Protein AF-A0A4U0UW49-F1 (afdb_monomer_lite)

Foldseek 3Di:
DDDPVVLLVVQLVLLLVQLVDLPLFDDQCVSCVPRVDGHDLVSLLVSLVSLLVLLVVLVVVLVVLLVLLLVLLVLLQVLVCVVVVHDDDPVSVVVSDDDDDDDQDDAPPDDSPVSVVDDPVVSNVRSSSSSNSSSSSVVVVVVSVVSSVVSNVSSVVSD

Radius of gyration: 22.04 Å; chains: 1; bounding box: 48×28×64 Å

Organism: NCBI:txid329885

Sequence (159 aa):
MRDPETMQVEQLEILKQQIDSPAGHVDFSKGLKTIGLPPSLDSYRDATRYAHIRYLKCCECLNRLYDDIRKMRRQALLNKARATGSALRMAELSALKMNRISGLPDLKIGDESWIQGVPKGYLQREVAKAVLARRMLDEERDRLLPMSEEAAAAEQASR

Structure (mmCIF, N/CA/C/O backbone):
data_AF-A0A4U0UW49-F1
#
_entry.id   AF-A0A4U0UW49-F1
#
loop_
_atom_site.group_PDB
_atom_site.id
_atom_site.type_symbol
_atom_site.label_atom_id
_atom_site.label_alt_id
_atom_site.label_comp_id
_atom_site.label_asym_id
_atom_site.label_entity_id
_atom_site.label_seq_id
_atom_site.pdbx_PDB_ins_code
_atom_site.Cartn_x
_atom_site.Cartn_y
_atom_site.Cartn_z
_atom_site.occupancy
_atom_site.B_iso_or_equiv
_atom_site.auth_seq_id
_atom_site.auth_comp_id
_atom_site.auth_asym_id
_atom_site.auth_atom_id
_atom_site.pdbx_PDB_model_num
ATOM 1 N N . MET A 1 1 ? 26.193 15.426 -26.484 1.00 65.88 1 MET A N 1
ATOM 2 C CA . MET A 1 1 ? 25.414 14.198 -26.198 1.00 65.88 1 MET A CA 1
ATOM 3 C C . MET A 1 1 ? 25.350 14.030 -24.693 1.00 65.88 1 MET A C 1
ATOM 5 O O . MET A 1 1 ? 26.357 14.312 -24.056 1.00 65.88 1 MET A O 1
ATOM 9 N N . ARG A 1 2 ? 24.195 13.651 -24.130 1.00 76.88 2 ARG A N 1
ATOM 10 C CA . ARG A 1 2 ? 24.129 13.274 -22.710 1.00 76.88 2 ARG A CA 1
ATOM 11 C C . ARG A 1 2 ? 24.848 11.943 -22.515 1.00 76.88 2 ARG A C 1
ATOM 13 O O . ARG A 1 2 ? 24.832 11.102 -23.411 1.00 76.88 2 ARG A O 1
ATOM 20 N N . ASP A 1 3 ? 25.483 11.804 -21.365 1.00 86.88 3 ASP A N 1
ATOM 21 C CA . ASP A 1 3 ? 26.165 10.584 -20.968 1.00 86.88 3 ASP A CA 1
ATOM 22 C C . ASP A 1 3 ? 25.143 9.455 -20.662 1.00 86.88 3 ASP A C 1
ATOM 24 O O . ASP A 1 3 ? 24.125 9.722 -20.008 1.00 86.88 3 ASP A O 1
ATOM 28 N N . PRO A 1 4 ? 25.358 8.213 -21.145 1.00 82.44 4 PRO A N 1
ATOM 29 C CA . PRO A 1 4 ? 24.424 7.104 -20.948 1.00 82.44 4 PRO A CA 1
ATOM 30 C C . PRO A 1 4 ? 24.147 6.743 -19.486 1.00 82.44 4 PRO A C 1
ATOM 32 O O . PRO A 1 4 ? 23.014 6.370 -19.174 1.00 82.44 4 PRO A O 1
ATOM 35 N N . GLU A 1 5 ? 25.131 6.854 -18.590 1.00 85.00 5 GLU A N 1
ATOM 36 C CA . GLU A 1 5 ? 24.937 6.548 -17.166 1.00 85.00 5 GLU A CA 1
ATOM 37 C C . GLU A 1 5 ? 23.998 7.571 -16.529 1.00 85.00 5 GLU A C 1
ATOM 39 O O . GLU A 1 5 ? 23.013 7.211 -15.879 1.00 85.00 5 GLU A O 1
ATOM 44 N N . THR A 1 6 ? 24.228 8.850 -16.827 1.00 88.62 6 THR A N 1
ATOM 45 C CA . THR A 1 6 ? 23.363 9.956 -16.397 1.00 88.62 6 THR A CA 1
ATOM 46 C C . THR A 1 6 ? 21.919 9.753 -16.870 1.00 88.62 6 THR A C 1
ATOM 48 O O . THR A 1 6 ? 20.970 9.927 -16.104 1.00 88.62 6 THR A O 1
ATOM 51 N N . MET A 1 7 ? 21.732 9.305 -18.115 1.00 87.88 7 MET A N 1
ATOM 52 C CA . MET A 1 7 ? 20.401 9.002 -18.646 1.00 87.88 7 MET A CA 1
ATOM 53 C C . MET A 1 7 ? 19.729 7.836 -17.907 1.00 87.88 7 MET A C 1
ATOM 55 O O . MET A 1 7 ? 18.524 7.895 -17.684 1.00 87.88 7 MET A O 1
ATOM 59 N N . GLN A 1 8 ? 20.458 6.791 -17.496 1.00 89.50 8 GLN A N 1
ATOM 60 C CA . GLN A 1 8 ? 19.873 5.676 -16.731 1.00 89.50 8 GLN A CA 1
ATOM 61 C C . GLN A 1 8 ? 19.465 6.076 -15.308 1.00 89.50 8 GLN A C 1
ATOM 63 O O . GLN A 1 8 ? 18.442 5.595 -14.810 1.00 89.50 8 GLN A O 1
ATOM 68 N N . VAL A 1 9 ? 20.207 6.987 -14.675 1.00 91.44 9 VAL A N 1
ATOM 69 C CA . VAL A 1 9 ? 19.811 7.573 -13.386 1.00 91.44 9 VAL A CA 1
ATOM 70 C C . VAL A 1 9 ? 18.501 8.349 -13.539 1.00 91.44 9 VAL A C 1
ATOM 72 O O . VAL A 1 9 ? 17.551 8.101 -12.798 1.00 91.44 9 VAL A O 1
ATOM 75 N N . GLU A 1 10 ? 18.395 9.211 -14.554 1.00 92.31 10 GLU A N 1
ATOM 76 C CA . GLU A 1 10 ? 17.155 9.945 -14.844 1.00 92.31 10 GLU A CA 1
ATOM 77 C C . GLU A 1 10 ? 15.971 8.996 -15.142 1.00 92.31 10 GLU A C 1
ATOM 79 O O . GLU A 1 10 ? 14.848 9.240 -14.696 1.00 92.31 10 GLU A O 1
ATOM 84 N N . GLN A 1 11 ? 16.205 7.876 -15.839 1.00 92.12 11 GLN A N 1
ATOM 85 C CA . GLN A 1 11 ? 15.180 6.850 -16.085 1.00 92.12 11 GLN A CA 1
ATOM 86 C C . GLN A 1 11 ? 14.657 6.216 -14.796 1.00 92.12 11 GLN A C 1
ATOM 8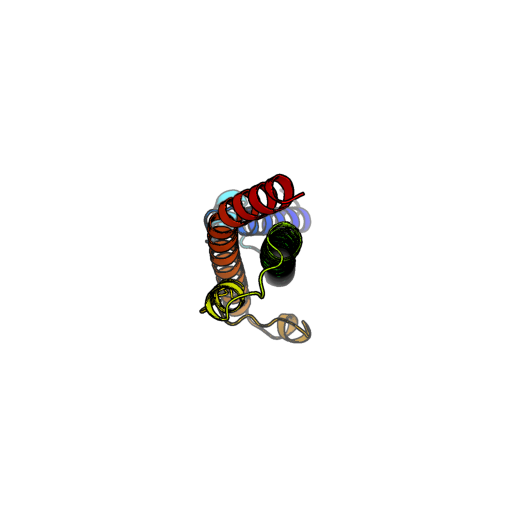8 O O . GLN A 1 11 ? 13.443 6.052 -14.629 1.00 92.12 11 GLN A O 1
ATOM 93 N N . LEU A 1 12 ? 15.563 5.843 -13.890 1.00 94.94 12 LEU A N 1
ATOM 94 C CA . LEU A 1 12 ? 15.188 5.281 -12.599 1.00 94.94 12 LEU A CA 1
ATOM 95 C C . LEU A 1 12 ? 14.376 6.294 -11.784 1.00 94.94 12 LEU A C 1
ATOM 97 O O . LEU A 1 12 ? 13.360 5.922 -11.199 1.00 94.94 12 LEU A O 1
ATOM 101 N N . GLU A 1 13 ? 14.755 7.570 -11.794 1.00 95.56 13 GLU A N 1
ATOM 102 C CA . GLU A 1 13 ? 13.998 8.615 -11.098 1.00 95.56 13 GLU A CA 1
ATOM 103 C C . GLU A 1 13 ? 12.595 8.816 -11.685 1.00 95.56 13 GLU A C 1
ATOM 105 O O . GLU A 1 13 ? 11.625 8.909 -10.932 1.00 95.56 13 GLU A O 1
ATOM 110 N N . ILE A 1 14 ? 12.429 8.765 -13.013 1.00 94.62 14 ILE A N 1
ATOM 111 C CA . ILE A 1 14 ? 11.093 8.776 -13.635 1.00 94.62 14 ILE A CA 1
ATOM 112 C C . ILE A 1 14 ? 10.252 7.585 -13.156 1.00 94.62 14 ILE A C 1
ATOM 114 O O . ILE A 1 14 ? 9.057 7.738 -12.887 1.00 94.62 14 ILE A O 1
ATOM 118 N N . LEU A 1 15 ? 10.843 6.391 -13.044 1.00 95.56 15 LEU A N 1
ATOM 119 C CA . LEU A 1 15 ? 10.140 5.215 -12.524 1.00 95.56 15 LEU A CA 1
ATOM 120 C C . LEU A 1 15 ? 9.750 5.396 -11.053 1.00 95.56 15 LEU A C 1
ATOM 122 O O . LEU A 1 15 ? 8.597 5.142 -10.711 1.00 95.56 15 LEU A O 1
ATOM 126 N N . LYS A 1 16 ? 10.654 5.888 -10.200 1.00 97.25 16 LYS A N 1
ATOM 127 C CA . LYS A 1 16 ? 10.370 6.152 -8.779 1.00 97.25 16 LYS A CA 1
ATOM 128 C C . LYS A 1 16 ? 9.266 7.190 -8.588 1.00 97.25 16 LYS A C 1
ATOM 130 O O . LYS A 1 16 ? 8.358 6.965 -7.795 1.00 97.25 16 LYS A O 1
ATOM 135 N N . GLN A 1 17 ? 9.279 8.276 -9.360 1.00 96.00 17 GLN A N 1
ATOM 136 C CA . GLN A 1 17 ? 8.217 9.287 -9.330 1.00 96.00 17 GLN A CA 1
ATOM 137 C C . GLN A 1 17 ? 6.851 8.694 -9.695 1.00 96.00 17 GLN A C 1
ATOM 139 O O . GLN A 1 17 ? 5.840 9.020 -9.076 1.00 96.00 17 GLN A O 1
ATOM 144 N N . GLN A 1 18 ? 6.807 7.801 -10.687 1.00 95.19 18 GLN A N 1
ATOM 145 C CA . GLN A 1 18 ? 5.575 7.097 -11.044 1.00 95.19 18 GLN A CA 1
ATOM 146 C C . GLN A 1 18 ? 5.146 6.099 -9.966 1.00 95.19 18 GLN A C 1
ATOM 148 O O . GLN A 1 18 ? 3.959 6.011 -9.669 1.00 95.19 18 GLN A O 1
ATOM 153 N N . ILE A 1 19 ? 6.097 5.393 -9.349 1.00 96.38 19 ILE A N 1
ATOM 154 C CA . ILE A 1 19 ? 5.829 4.489 -8.224 1.00 96.38 19 ILE A CA 1
ATOM 155 C C . ILE A 1 19 ? 5.231 5.249 -7.043 1.00 96.38 19 ILE A C 1
ATOM 157 O O . ILE A 1 19 ? 4.337 4.718 -6.393 1.00 96.38 19 ILE A O 1
ATOM 161 N N . ASP A 1 20 ? 5.682 6.478 -6.797 1.00 94.94 20 ASP A N 1
ATOM 162 C CA . ASP A 1 20 ? 5.231 7.321 -5.691 1.00 94.94 20 ASP A CA 1
ATOM 163 C C . ASP A 1 20 ? 3.922 8.055 -5.978 1.00 94.94 20 ASP A C 1
ATOM 165 O O . ASP A 1 20 ? 3.173 8.370 -5.047 1.00 94.94 20 ASP A O 1
ATOM 169 N N . SER A 1 21 ? 3.590 8.245 -7.255 1.00 91.75 21 SER A N 1
ATOM 170 C CA . SER A 1 21 ? 2.359 8.892 -7.702 1.00 91.75 21 SER A CA 1
ATOM 171 C C . SER A 1 21 ? 1.104 8.185 -7.171 1.00 91.75 21 SER A C 1
ATOM 173 O O . SER A 1 21 ? 0.974 6.970 -7.334 1.00 91.75 21 SER A O 1
ATOM 175 N N . PRO A 1 22 ? 0.126 8.914 -6.606 1.00 87.25 22 PRO A N 1
ATOM 176 C CA . PRO A 1 22 ? -1.116 8.331 -6.091 1.00 87.25 22 PRO A CA 1
ATOM 177 C C . PRO A 1 22 ? -2.020 7.745 -7.189 1.00 87.25 22 PRO A C 1
ATOM 179 O O . PRO A 1 22 ? -3.056 7.168 -6.875 1.00 87.25 22 PRO A O 1
ATOM 182 N N . ALA A 1 23 ? -1.646 7.880 -8.466 1.00 86.75 23 ALA A N 1
ATOM 183 C CA . ALA A 1 23 ? -2.432 7.430 -9.612 1.00 86.75 23 ALA A CA 1
ATOM 184 C C . ALA A 1 23 ? -2.565 5.899 -9.735 1.00 86.75 23 ALA A C 1
ATOM 186 O O . ALA A 1 2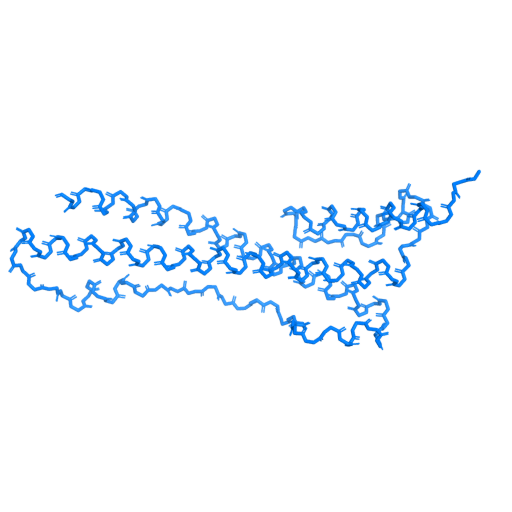3 ? -3.362 5.427 -10.544 1.00 86.75 23 ALA A O 1
ATOM 187 N N . GLY A 1 24 ? -1.775 5.119 -8.988 1.00 86.44 24 GLY A N 1
ATOM 188 C CA . GLY A 1 24 ? -1.918 3.659 -8.923 1.00 86.44 24 GLY A CA 1
ATOM 189 C C . GLY A 1 24 ? -1.545 2.904 -10.205 1.00 86.44 24 GLY A C 1
ATOM 190 O O . GLY A 1 24 ? -1.894 1.736 -10.344 1.00 86.44 24 GLY A O 1
ATOM 191 N N . HIS A 1 25 ? -0.826 3.536 -11.135 1.00 91.94 25 HIS A N 1
ATOM 192 C CA . HIS A 1 25 ? -0.341 2.904 -12.361 1.00 91.94 25 HIS A CA 1
ATOM 193 C C . HIS A 1 25 ? 1.012 3.482 -12.795 1.00 91.94 25 HIS A C 1
ATOM 195 O O . HIS A 1 25 ? 1.382 4.591 -12.408 1.00 91.94 25 HIS A O 1
ATOM 201 N N . VAL A 1 26 ? 1.747 2.726 -13.616 1.00 93.44 26 VAL A N 1
ATOM 202 C CA . VAL A 1 26 ? 3.057 3.122 -14.152 1.00 93.44 26 VAL A CA 1
ATOM 203 C C . VAL A 1 26 ? 3.021 3.078 -15.675 1.00 93.44 26 VAL A C 1
ATOM 205 O O . VAL A 1 26 ? 2.720 2.037 -16.257 1.00 93.44 26 VAL A O 1
ATOM 208 N N . ASP A 1 27 ? 3.373 4.188 -16.327 1.00 93.94 27 ASP A N 1
ATOM 209 C CA . ASP A 1 27 ? 3.630 4.228 -17.766 1.00 93.94 27 ASP A CA 1
ATOM 210 C C . ASP A 1 27 ? 5.111 3.914 -18.029 1.00 93.94 27 ASP A C 1
ATOM 212 O O . ASP A 1 27 ? 6.006 4.759 -17.913 1.00 93.94 27 ASP A O 1
ATOM 216 N N . PHE A 1 28 ? 5.379 2.669 -18.425 1.00 92.25 28 PHE A N 1
ATOM 217 C CA . PHE A 1 28 ? 6.728 2.214 -18.765 1.00 92.25 28 PHE A CA 1
ATOM 218 C C . PHE A 1 28 ? 7.277 2.822 -20.064 1.00 92.25 28 PHE A C 1
ATOM 220 O O . PHE A 1 28 ? 8.479 2.723 -20.310 1.00 92.25 28 PHE A O 1
ATOM 227 N N . SER A 1 29 ? 6.435 3.466 -20.880 1.00 90.38 29 SER A N 1
ATOM 228 C CA . SER A 1 29 ? 6.858 4.188 -22.086 1.00 90.38 29 SER A CA 1
ATOM 229 C C . SER A 1 29 ? 7.311 5.623 -21.798 1.00 90.38 29 SER A C 1
ATOM 231 O O . SER A 1 29 ? 8.009 6.217 -22.621 1.00 90.38 29 SER A O 1
ATOM 233 N N . LYS A 1 30 ? 6.964 6.177 -20.627 1.00 87.88 30 LYS A N 1
ATOM 234 C CA . LYS A 1 30 ? 7.251 7.570 -20.255 1.00 87.88 30 LYS A CA 1
ATOM 235 C C . LYS A 1 30 ? 8.738 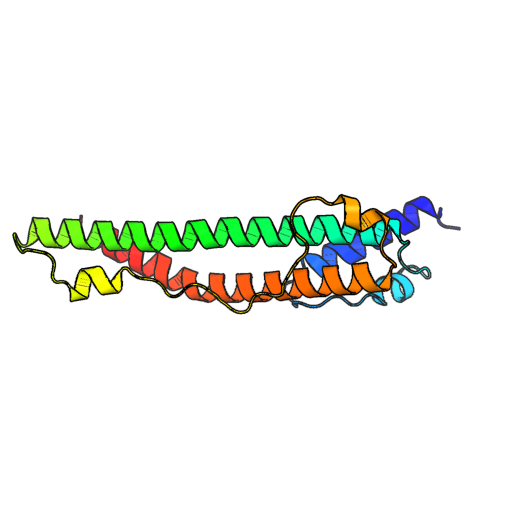7.901 -20.338 1.00 87.88 30 LYS A C 1
ATOM 237 O O . LYS A 1 30 ? 9.114 8.918 -20.903 1.00 87.88 30 LYS A O 1
ATOM 242 N N . GLY A 1 31 ? 9.581 7.000 -19.846 1.00 83.00 31 GLY A N 1
ATOM 243 C CA . GLY A 1 31 ? 11.031 7.135 -19.907 1.00 83.00 31 GLY A CA 1
ATOM 244 C C . GLY A 1 31 ? 11.576 7.314 -21.328 1.00 83.00 31 GLY A C 1
ATOM 245 O O . GLY A 1 31 ? 12.363 8.224 -21.588 1.00 83.00 31 GLY A O 1
ATOM 246 N N . LEU A 1 32 ? 11.094 6.493 -22.266 1.00 88.12 32 LEU A N 1
ATOM 247 C CA . LEU A 1 32 ? 11.463 6.579 -23.679 1.00 88.12 32 LEU A CA 1
ATOM 248 C C . LEU A 1 32 ? 10.989 7.895 -24.305 1.00 88.12 32 LEU A C 1
ATOM 250 O O . LEU A 1 32 ? 11.751 8.533 -25.021 1.00 88.12 32 LEU A O 1
ATOM 254 N N . LYS A 1 33 ? 9.758 8.323 -24.004 1.00 89.88 33 LYS A N 1
ATOM 255 C CA . LYS A 1 33 ? 9.186 9.576 -24.521 1.00 89.88 33 LYS A CA 1
ATOM 256 C C . LYS A 1 33 ? 9.927 10.819 -24.011 1.00 89.88 33 LYS A C 1
ATOM 258 O O . LYS A 1 33 ? 10.069 11.777 -24.759 1.00 89.88 33 LYS A O 1
ATOM 263 N N . THR A 1 34 ? 10.387 10.805 -22.760 1.00 87.12 34 THR A N 1
ATOM 264 C CA . THR A 1 34 ? 11.013 11.973 -22.118 1.00 87.12 34 THR A CA 1
ATOM 265 C C . THR A 1 34 ? 12.501 12.107 -22.439 1.00 87.12 34 THR A C 1
ATOM 267 O O . THR A 1 34 ? 12.986 13.213 -22.652 1.00 87.12 34 THR A O 1
ATOM 270 N N . ILE A 1 35 ? 13.238 10.995 -22.441 1.00 87.06 35 ILE A N 1
ATOM 271 C CA . ILE A 1 35 ? 14.713 10.995 -22.497 1.00 87.06 35 ILE A CA 1
ATOM 272 C C . ILE A 1 35 ? 15.232 10.405 -23.822 1.00 87.06 35 ILE A C 1
ATOM 274 O O . ILE A 1 35 ? 16.400 10.573 -24.158 1.00 87.06 35 ILE A O 1
ATOM 278 N N . GLY A 1 36 ? 14.381 9.732 -24.606 1.00 85.25 36 GLY A N 1
ATOM 279 C CA . GLY A 1 36 ? 14.759 9.129 -25.891 1.00 85.25 36 GLY A CA 1
ATOM 280 C C . GLY A 1 36 ? 15.397 7.740 -25.783 1.0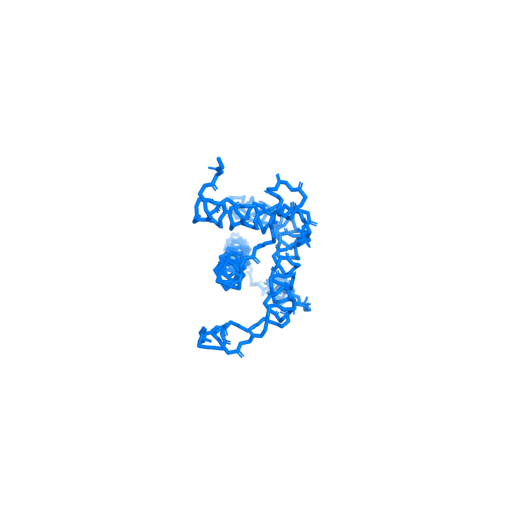0 85.25 36 GLY A C 1
ATOM 281 O O . GLY A 1 36 ? 15.860 7.201 -26.783 1.00 85.25 36 GLY A O 1
ATOM 282 N N . LEU A 1 37 ? 15.406 7.136 -24.591 1.00 84.88 37 LEU A N 1
ATOM 283 C CA . LEU A 1 37 ? 15.949 5.799 -24.332 1.00 84.88 37 LEU A CA 1
ATOM 284 C C . LEU A 1 37 ? 15.022 5.041 -23.365 1.00 84.88 37 LEU A C 1
ATOM 286 O O . LEU A 1 37 ? 14.472 5.665 -22.462 1.00 84.88 37 LEU A O 1
ATOM 290 N N . PRO A 1 38 ? 14.808 3.721 -23.502 1.00 85.31 38 PRO A N 1
ATOM 291 C CA . PRO A 1 38 ? 14.069 2.971 -22.492 1.00 85.31 38 PRO A CA 1
ATOM 292 C C . PRO A 1 38 ? 14.929 2.728 -21.234 1.00 85.31 38 PRO A C 1
ATOM 294 O O . PRO A 1 38 ? 16.154 2.630 -21.348 1.00 85.31 38 PRO A O 1
ATOM 297 N N . PRO A 1 39 ? 14.320 2.519 -20.049 1.00 89.56 39 PRO A N 1
ATOM 298 C CA . PRO A 1 39 ? 15.080 2.097 -18.877 1.00 89.56 39 PRO A CA 1
ATOM 299 C C . PRO A 1 39 ? 15.771 0.750 -19.126 1.00 89.56 39 PRO A C 1
ATOM 301 O O . PRO A 1 39 ? 15.201 -0.150 -19.774 1.00 89.56 39 PRO A O 1
ATOM 304 N N . SER A 1 40 ? 16.992 0.628 -18.608 1.00 92.12 40 SER A N 1
ATOM 305 C CA . SER A 1 40 ? 17.784 -0.602 -18.617 1.00 92.12 40 SER A CA 1
ATOM 306 C C . SER A 1 40 ? 17.158 -1.689 -17.740 1.00 92.12 40 SER A C 1
ATOM 308 O O . SER A 1 40 ? 16.258 -1.426 -16.940 1.00 92.12 40 SER A O 1
ATOM 310 N N . LEU A 1 41 ? 17.635 -2.930 -17.882 1.00 93.81 41 LEU A N 1
ATOM 311 C CA . LEU A 1 41 ? 17.209 -4.028 -17.012 1.00 93.81 41 LEU A CA 1
ATOM 312 C C . LEU A 1 41 ? 17.513 -3.720 -15.539 1.00 93.81 41 LEU A C 1
ATOM 314 O O . LEU A 1 41 ? 16.641 -3.925 -14.699 1.00 93.81 41 LEU A O 1
ATOM 318 N N . ASP A 1 42 ? 18.689 -3.166 -15.243 1.00 93.25 42 ASP A N 1
ATOM 319 C CA . ASP A 1 42 ? 19.089 -2.806 -13.879 1.00 93.25 42 ASP A CA 1
ATOM 320 C C . ASP A 1 42 ? 18.206 -1.706 -13.290 1.00 93.25 42 ASP A C 1
ATOM 322 O O . ASP A 1 42 ? 17.720 -1.854 -12.170 1.00 93.25 42 ASP A O 1
ATOM 326 N N . SER A 1 43 ? 17.840 -0.690 -14.080 1.00 94.38 43 SER A N 1
ATOM 327 C CA . SER A 1 43 ? 16.860 0.317 -13.651 1.00 94.38 43 SER A CA 1
ATOM 328 C C . SER A 1 43 ? 15.511 -0.311 -13.276 1.00 94.38 43 SER A C 1
ATOM 330 O O . SER A 1 43 ? 14.866 0.138 -12.331 1.00 94.38 43 SER A O 1
ATOM 332 N N . TYR A 1 44 ? 15.068 -1.366 -13.971 1.00 95.62 44 TYR A N 1
ATOM 333 C CA . TYR A 1 44 ? 13.849 -2.091 -13.589 1.00 95.62 44 TYR A CA 1
ATOM 334 C C . TYR A 1 44 ? 14.023 -2.941 -12.333 1.00 95.62 44 TYR A C 1
ATOM 336 O O . TYR A 1 44 ? 13.072 -3.057 -11.557 1.00 95.62 44 TYR A O 1
ATOM 344 N N . ARG A 1 45 ? 15.204 -3.526 -12.111 1.00 96.00 45 ARG A N 1
ATOM 345 C CA . ARG A 1 45 ? 15.511 -4.259 -10.875 1.00 96.00 45 ARG A CA 1
ATOM 346 C C . ARG A 1 45 ? 15.433 -3.315 -9.678 1.00 96.00 45 ARG A C 1
ATOM 348 O O . ARG A 1 45 ? 14.710 -3.598 -8.726 1.00 96.00 45 ARG A O 1
ATOM 355 N N . ASP A 1 46 ? 16.067 -2.152 -9.777 1.00 96.19 46 ASP A N 1
ATOM 356 C CA . ASP A 1 46 ? 16.051 -1.142 -8.717 1.00 96.19 46 ASP A CA 1
ATOM 357 C C . ASP A 1 46 ? 14.669 -0.521 -8.515 1.00 96.19 46 ASP A C 1
ATOM 359 O O . ASP A 1 46 ? 14.234 -0.341 -7.377 1.00 96.19 46 ASP A O 1
ATOM 363 N N . ALA A 1 47 ? 13.926 -0.264 -9.593 1.00 96.75 47 ALA A N 1
ATOM 364 C CA . ALA A 1 47 ? 12.539 0.182 -9.495 1.00 96.75 47 ALA A CA 1
ATOM 365 C C . ALA A 1 47 ? 11.640 -0.864 -8.812 1.00 96.75 47 ALA A C 1
ATOM 367 O O . ALA A 1 47 ? 10.751 -0.498 -8.047 1.00 96.75 47 ALA A O 1
ATOM 368 N N . THR A 1 48 ? 11.881 -2.159 -9.046 1.00 97.06 48 THR A N 1
ATOM 369 C CA . THR A 1 48 ? 11.145 -3.251 -8.387 1.00 97.06 48 THR A CA 1
ATOM 370 C C . THR A 1 48 ? 11.413 -3.262 -6.886 1.00 97.06 48 THR A C 1
ATOM 372 O O . THR A 1 48 ? 10.463 -3.220 -6.105 1.00 97.06 48 THR A O 1
ATOM 375 N N . ARG A 1 49 ? 12.691 -3.217 -6.480 1.00 96.38 49 ARG A N 1
ATOM 376 C CA . ARG A 1 49 ? 13.082 -3.103 -5.062 1.00 96.38 49 ARG A CA 1
ATOM 377 C C . ARG A 1 49 ? 12.447 -1.889 -4.407 1.00 96.38 49 ARG A C 1
ATOM 379 O O . ARG A 1 49 ? 11.850 -1.980 -3.338 1.00 96.38 49 ARG A O 1
ATOM 386 N N . TYR A 1 50 ? 12.532 -0.745 -5.080 1.00 97.00 50 TYR A N 1
ATOM 387 C CA . TYR A 1 50 ? 11.939 0.490 -4.596 1.00 97.00 50 TYR A CA 1
ATOM 388 C C . TYR A 1 50 ? 10.425 0.345 -4.391 1.00 97.00 50 TYR A C 1
ATOM 390 O O . TYR A 1 50 ? 9.921 0.670 -3.317 1.00 97.00 50 TYR A O 1
ATOM 398 N N . ALA A 1 51 ? 9.701 -0.206 -5.370 1.00 96.81 51 ALA A N 1
ATOM 399 C CA . ALA A 1 51 ? 8.260 -0.429 -5.268 1.00 96.81 51 ALA A CA 1
ATOM 400 C C . ALA A 1 51 ? 7.893 -1.375 -4.112 1.00 96.81 51 ALA A C 1
ATOM 402 O O . ALA A 1 51 ? 6.949 -1.097 -3.372 1.00 96.81 51 ALA A O 1
ATOM 403 N N . HIS A 1 52 ? 8.663 -2.448 -3.908 1.00 96.75 52 HIS A N 1
ATOM 404 C CA . HIS A 1 52 ? 8.487 -3.376 -2.786 1.00 96.75 52 HIS A CA 1
ATOM 405 C C . HIS A 1 52 ? 8.709 -2.697 -1.432 1.00 96.75 52 HIS A C 1
ATOM 407 O O . HIS A 1 52 ? 7.863 -2.819 -0.548 1.00 96.75 52 HIS A O 1
ATOM 413 N N . ILE A 1 53 ? 9.776 -1.906 -1.281 1.00 95.88 53 ILE A N 1
ATOM 414 C CA . ILE A 1 53 ? 10.033 -1.124 -0.059 1.00 95.88 53 ILE A CA 1
ATOM 415 C C . ILE A 1 53 ? 8.873 -0.164 0.227 1.00 95.88 53 ILE A C 1
ATOM 417 O O . ILE A 1 53 ? 8.437 -0.033 1.373 1.00 95.88 53 ILE A O 1
ATOM 421 N N . ARG A 1 54 ? 8.357 0.524 -0.799 1.00 95.38 54 ARG A N 1
ATOM 422 C CA . ARG A 1 54 ? 7.223 1.448 -0.646 1.00 95.38 54 ARG A CA 1
ATOM 423 C C . ARG A 1 54 ? 5.950 0.722 -0.226 1.00 95.38 54 ARG A C 1
ATOM 425 O O . ARG A 1 54 ? 5.278 1.190 0.689 1.00 95.38 54 ARG A O 1
ATOM 432 N N . TYR A 1 55 ? 5.654 -0.416 -0.846 1.00 95.56 55 TYR A N 1
ATOM 433 C CA . TYR A 1 55 ? 4.537 -1.276 -0.464 1.00 95.56 55 TYR A CA 1
ATOM 434 C C . TYR A 1 55 ? 4.642 -1.725 1.003 1.00 95.56 55 TYR A C 1
ATOM 436 O O . TYR A 1 55 ? 3.706 -1.516 1.773 1.00 95.56 55 TYR A O 1
ATOM 444 N N . LEU A 1 56 ? 5.800 -2.251 1.417 1.00 95.31 56 LEU A N 1
ATOM 445 C CA . LEU A 1 56 ? 6.024 -2.730 2.785 1.00 95.31 56 LEU A CA 1
ATOM 446 C C . LEU A 1 56 ? 5.850 -1.626 3.830 1.00 95.31 56 LEU A C 1
ATOM 448 O O . LEU A 1 56 ? 5.169 -1.836 4.833 1.00 95.31 56 LEU A O 1
ATOM 452 N N . LYS A 1 57 ? 6.380 -0.425 3.569 1.00 95.06 57 LYS A N 1
ATOM 453 C CA . LYS A 1 57 ? 6.167 0.740 4.442 1.00 95.06 57 LYS A CA 1
ATOM 454 C C . LYS A 1 57 ? 4.680 1.069 4.602 1.00 95.06 57 LYS A C 1
ATOM 456 O O . LYS A 1 57 ? 4.232 1.327 5.716 1.00 95.06 57 LYS A O 1
ATOM 461 N N . CYS A 1 58 ? 3.902 1.026 3.519 1.00 94.19 58 CYS A N 1
ATOM 462 C CA . CYS A 1 58 ? 2.454 1.232 3.589 1.00 94.19 58 CYS A CA 1
ATOM 463 C C . CYS A 1 58 ? 1.759 0.136 4.413 1.00 94.19 58 CYS A C 1
ATOM 465 O O . CYS A 1 58 ? 0.908 0.463 5.239 1.00 94.19 58 CYS A O 1
ATOM 467 N N . CYS A 1 59 ? 2.146 -1.136 4.261 1.00 95.19 59 CYS A N 1
ATOM 468 C CA . CYS A 1 59 ? 1.625 -2.226 5.090 1.00 95.19 59 CYS A CA 1
ATOM 469 C C . CYS A 1 59 ? 1.909 -2.004 6.581 1.00 95.19 59 CYS A C 1
ATOM 471 O O . CYS A 1 59 ? 1.016 -2.181 7.409 1.00 95.19 59 CYS A O 1
ATOM 473 N N . GLU A 1 60 ? 3.132 -1.604 6.936 1.00 95.62 60 GLU A N 1
ATOM 474 C CA . GLU A 1 60 ? 3.501 -1.305 8.322 1.00 95.62 60 GLU A CA 1
ATOM 475 C C . GLU A 1 60 ? 2.666 -0.161 8.902 1.00 95.62 60 GLU A C 1
ATOM 477 O O . GLU A 1 60 ? 2.119 -0.295 9.998 1.00 95.62 60 GLU A O 1
ATOM 482 N N . CYS A 1 61 ? 2.530 0.946 8.166 1.00 94.12 61 CYS A N 1
ATOM 483 C CA . CYS A 1 61 ? 1.704 2.079 8.579 1.00 94.12 61 CYS A CA 1
ATOM 484 C C . CYS A 1 61 ? 0.243 1.668 8.792 1.00 94.12 61 CYS A C 1
ATOM 486 O O . CYS A 1 61 ? -0.358 2.031 9.802 1.00 94.12 61 CYS A O 1
ATOM 488 N N . LEU A 1 62 ? -0.316 0.880 7.873 1.00 95.75 62 LEU A N 1
ATOM 489 C CA . LEU A 1 62 ? -1.703 0.438 7.950 1.00 95.75 62 LEU A CA 1
ATOM 490 C C . LEU A 1 62 ? -1.937 -0.525 9.124 1.00 95.75 62 LEU A C 1
ATOM 492 O O . LEU A 1 62 ? -2.930 -0.402 9.837 1.00 95.75 62 LEU A O 1
ATOM 496 N N . ASN A 1 63 ? -1.002 -1.448 9.371 1.00 94.81 63 ASN A N 1
ATOM 497 C CA . ASN A 1 63 ? -1.056 -2.348 10.524 1.00 94.81 63 ASN A CA 1
ATOM 498 C C . ASN A 1 63 ? -1.055 -1.573 11.847 1.00 94.81 63 ASN A C 1
ATOM 500 O O . ASN A 1 63 ? -1.883 -1.864 12.710 1.00 94.81 63 ASN A O 1
ATOM 504 N N . ARG A 1 64 ? -0.196 -0.550 11.979 1.00 95.00 64 ARG A N 1
ATOM 505 C CA . ARG A 1 64 ? -0.198 0.337 13.156 1.00 95.00 64 ARG A CA 1
ATOM 506 C C . ARG A 1 64 ? -1.543 1.039 13.319 1.00 95.00 64 ARG A C 1
ATOM 508 O O . ARG A 1 64 ? -2.095 1.021 14.410 1.00 95.00 64 ARG A O 1
ATOM 515 N N . LEU A 1 65 ? -2.113 1.561 12.232 1.00 95.44 65 LEU A N 1
ATOM 516 C CA . LEU A 1 65 ? -3.406 2.243 12.272 1.00 95.44 65 LEU A CA 1
ATOM 517 C C . LEU A 1 65 ? -4.543 1.320 12.747 1.00 95.44 65 LEU A C 1
ATOM 519 O O . LEU A 1 65 ? -5.338 1.715 13.598 1.00 95.44 65 LEU A O 1
ATOM 523 N N . TYR A 1 66 ? -4.604 0.070 12.267 1.00 96.06 66 TYR A N 1
ATOM 524 C CA . TYR A 1 66 ? -5.563 -0.914 12.790 1.00 96.06 66 TYR A CA 1
ATOM 525 C C . TYR A 1 66 ? -5.383 -1.164 14.291 1.00 96.06 66 TYR A C 1
ATOM 527 O O . TYR A 1 66 ? -6.369 -1.240 15.031 1.00 96.06 66 TYR A O 1
ATOM 535 N N . ASP A 1 67 ? -4.139 -1.338 14.734 1.00 94.38 67 ASP A N 1
ATOM 536 C CA . ASP A 1 67 ? -3.835 -1.648 16.128 1.00 94.38 67 ASP A CA 1
ATOM 537 C C . ASP A 1 67 ? -4.159 -0.462 17.048 1.00 94.38 67 ASP A C 1
ATOM 539 O O . ASP A 1 67 ? -4.754 -0.663 18.112 1.00 94.38 67 ASP A O 1
ATOM 543 N N . ASP A 1 68 ? -3.872 0.765 16.611 1.00 94.62 68 ASP A N 1
ATOM 544 C CA . ASP A 1 68 ? -4.181 1.998 17.334 1.00 94.62 68 ASP A CA 1
ATOM 545 C C . ASP A 1 68 ? -5.693 2.201 17.477 1.00 94.62 68 ASP A C 1
ATOM 547 O O . ASP A 1 68 ? -6.182 2.379 18.597 1.00 94.62 68 ASP A O 1
ATOM 551 N N . ILE A 1 69 ? -6.463 2.065 16.389 1.00 95.00 69 ILE A N 1
ATOM 552 C CA . ILE A 1 69 ? -7.936 2.131 16.434 1.00 95.00 69 ILE A CA 1
ATOM 553 C C . ILE A 1 69 ? -8.480 1.114 17.441 1.00 95.00 69 ILE A C 1
ATOM 555 O O . ILE A 1 69 ? -9.311 1.439 18.297 1.00 95.00 69 ILE A O 1
ATOM 559 N N . ARG A 1 70 ? -8.001 -0.133 17.369 1.00 94.44 70 ARG A N 1
ATOM 560 C CA . ARG A 1 70 ? -8.435 -1.202 18.272 1.00 94.44 70 ARG A CA 1
ATOM 561 C C . ARG A 1 70 ? -8.089 -0.886 19.727 1.00 94.44 70 ARG A C 1
ATOM 563 O O . ARG A 1 70 ? -8.911 -1.136 20.614 1.00 94.44 70 ARG A O 1
ATOM 570 N N . LYS A 1 71 ? -6.892 -0.358 19.983 1.00 94.38 71 LYS A N 1
ATOM 571 C CA . LYS A 1 71 ? -6.419 0.010 21.322 1.00 94.38 71 LYS A CA 1
ATOM 572 C C . LYS A 1 71 ? -7.261 1.137 21.918 1.00 94.38 71 LYS A C 1
ATOM 574 O O . LYS A 1 71 ? -7.741 0.976 23.039 1.00 94.38 71 LYS A O 1
ATOM 579 N N . MET A 1 72 ? -7.500 2.211 21.166 1.00 94.81 72 MET A N 1
ATOM 580 C CA . MET A 1 72 ? -8.311 3.352 21.610 1.00 94.81 72 MET A CA 1
ATOM 581 C C . MET A 1 72 ? -9.754 2.931 21.909 1.00 94.81 72 MET A C 1
ATOM 583 O O . MET A 1 72 ? -10.264 3.185 23.000 1.00 94.81 72 MET A O 1
ATOM 587 N N . ARG A 1 73 ? -10.391 2.163 21.010 1.00 94.12 73 ARG A N 1
ATOM 588 C CA . ARG A 1 73 ? -11.748 1.628 21.242 1.00 94.12 73 ARG A CA 1
ATOM 589 C C . ARG A 1 73 ? -11.819 0.742 22.484 1.00 94.12 73 ARG A C 1
ATOM 591 O O . ARG A 1 73 ? -12.761 0.847 23.267 1.00 94.12 73 ARG A O 1
ATOM 598 N N . ARG A 1 74 ? -10.820 -0.123 22.695 1.00 93.94 74 ARG A N 1
ATOM 599 C CA . ARG A 1 74 ? -10.742 -0.961 23.901 1.00 93.94 74 ARG A CA 1
ATOM 600 C C . ARG A 1 74 ? -10.619 -0.104 25.159 1.00 93.94 74 ARG A C 1
ATOM 602 O O . ARG A 1 74 ? -11.285 -0.404 26.148 1.00 93.94 74 ARG A O 1
ATOM 609 N N . GLN A 1 75 ? -9.785 0.931 25.132 1.00 93.88 75 GLN A N 1
ATOM 610 C CA . GLN A 1 75 ? -9.592 1.813 26.277 1.00 93.88 75 GLN A CA 1
ATOM 611 C C . GLN A 1 75 ? -10.874 2.584 26.618 1.00 93.88 75 GLN A C 1
ATOM 613 O O . GLN A 1 75 ? -11.266 2.605 27.783 1.00 93.88 75 GLN A O 1
ATOM 618 N N . ALA A 1 76 ? -11.578 3.110 25.612 1.00 92.00 76 ALA A N 1
ATOM 619 C CA . ALA A 1 76 ? -12.865 3.778 25.795 1.00 92.00 76 ALA A CA 1
ATOM 620 C C . ALA A 1 76 ? -13.913 2.857 26.449 1.00 92.00 76 ALA A C 1
ATOM 622 O O . ALA A 1 76 ? -14.611 3.255 27.384 1.00 92.00 76 ALA A O 1
ATOM 623 N N . LEU A 1 77 ? -13.984 1.590 26.019 1.00 92.56 77 LEU A N 1
ATOM 624 C CA . LEU A 1 77 ? -14.872 0.595 26.630 1.00 92.56 77 LEU A CA 1
ATOM 625 C C . LEU A 1 77 ? -14.511 0.307 28.092 1.00 92.56 77 LEU A C 1
ATOM 627 O O . LEU A 1 77 ? -15.399 0.256 28.943 1.00 92.56 77 LEU A O 1
ATOM 631 N N . LEU A 1 78 ? -13.223 0.134 28.403 1.00 91.88 78 LEU A N 1
ATOM 632 C CA . LEU A 1 78 ? -12.773 -0.104 29.778 1.00 91.88 78 LEU A CA 1
ATOM 633 C C . LEU A 1 78 ? -13.094 1.081 30.694 1.00 91.88 78 LEU A C 1
ATOM 635 O O . LEU A 1 78 ? -13.540 0.877 31.822 1.00 91.88 78 LEU A O 1
ATOM 639 N N . ASN A 1 79 ? -12.906 2.306 30.207 1.00 92.06 79 ASN A N 1
ATOM 640 C CA . ASN A 1 79 ? -13.239 3.515 30.949 1.00 92.06 79 ASN A CA 1
ATOM 641 C C . ASN A 1 79 ? -14.750 3.621 31.205 1.00 92.06 79 ASN A C 1
ATOM 643 O O . ASN A 1 79 ? -15.166 3.829 32.342 1.00 92.06 79 ASN A O 1
ATOM 647 N N . LYS A 1 80 ? -15.581 3.360 30.187 1.00 89.94 80 LYS A N 1
ATOM 648 C CA . LYS A 1 80 ? -17.044 3.303 30.330 1.00 89.94 80 LYS A CA 1
ATOM 649 C C . LYS A 1 80 ? -17.484 2.265 31.369 1.00 89.94 80 LYS A C 1
ATOM 651 O O . LYS A 1 80 ? -18.335 2.560 32.208 1.00 89.94 80 LYS A O 1
ATOM 656 N N . ALA A 1 81 ? -16.914 1.060 31.333 1.00 90.19 81 ALA A N 1
ATOM 657 C CA . ALA A 1 81 ? -17.219 0.003 32.299 1.00 90.19 81 ALA A CA 1
ATOM 658 C C . ALA A 1 81 ? -16.855 0.420 33.732 1.00 90.19 81 ALA A C 1
ATOM 660 O O . ALA A 1 81 ? -17.644 0.213 34.651 1.00 90.19 81 ALA A O 1
ATOM 661 N N . ARG A 1 82 ? -15.700 1.076 33.918 1.00 90.06 82 ARG A N 1
ATOM 662 C CA . ARG A 1 82 ? -15.291 1.634 35.218 1.00 90.06 82 ARG A CA 1
ATOM 663 C C . ARG A 1 82 ? -16.241 2.727 35.704 1.00 90.06 82 ARG A C 1
ATOM 665 O O . ARG A 1 82 ? -16.644 2.684 36.859 1.00 90.06 82 ARG A O 1
ATOM 672 N N . ALA A 1 83 ? -16.624 3.660 34.835 1.00 89.38 83 ALA A N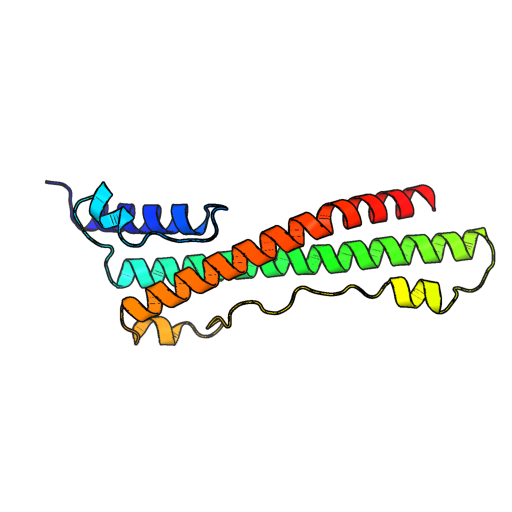 1
ATOM 673 C CA . ALA A 1 83 ? -17.498 4.778 35.192 1.00 89.38 83 ALA A CA 1
ATOM 674 C C . ALA A 1 83 ? -18.924 4.330 35.555 1.00 89.38 83 ALA A C 1
ATOM 676 O O . ALA A 1 83 ? -19.561 4.909 36.428 1.00 89.38 83 ALA A O 1
ATOM 677 N N . THR A 1 84 ? -19.428 3.287 34.893 1.00 87.56 84 THR A N 1
ATOM 678 C CA . THR A 1 84 ? -20.800 2.779 35.083 1.00 87.56 84 THR A CA 1
ATOM 679 C C . THR A 1 84 ? -20.895 1.598 36.051 1.00 87.56 84 THR A C 1
ATOM 681 O O . THR A 1 84 ? -21.997 1.127 36.325 1.00 87.56 84 THR A O 1
ATOM 684 N N . GLY A 1 85 ? -19.760 1.060 36.511 1.00 86.12 85 GLY A N 1
ATOM 685 C CA . GLY A 1 85 ? -19.696 -0.168 37.313 1.00 86.12 85 GLY A CA 1
ATOM 686 C C . GLY A 1 85 ? -20.240 -1.417 36.603 1.00 86.12 85 GLY A C 1
ATOM 687 O O . GLY A 1 85 ? -20.484 -2.433 37.249 1.00 86.12 85 GLY A O 1
ATOM 688 N N . SER A 1 86 ? -20.470 -1.350 35.288 1.00 84.12 86 SER A N 1
ATOM 689 C CA . SER A 1 86 ? -21.132 -2.404 34.518 1.00 84.12 86 SER A CA 1
ATOM 690 C C . SER A 1 86 ? -20.130 -3.324 33.827 1.00 84.12 86 SER A C 1
ATOM 692 O O . SER A 1 86 ? -19.099 -2.885 33.315 1.00 84.12 86 SER A O 1
ATOM 694 N N . ALA A 1 87 ? -20.464 -4.613 33.752 1.00 86.81 87 ALA A N 1
ATOM 695 C CA . ALA A 1 87 ? -19.710 -5.570 32.950 1.00 86.81 87 ALA A CA 1
ATOM 696 C C . ALA A 1 87 ? -19.849 -5.266 31.447 1.00 86.81 87 ALA A C 1
ATOM 698 O O . ALA A 1 87 ? -20.919 -4.877 30.972 1.00 86.81 87 ALA A O 1
ATOM 699 N N . LEU A 1 88 ? -18.770 -5.489 30.691 1.00 86.75 88 LEU A N 1
ATOM 700 C CA . LEU A 1 88 ? -18.767 -5.338 29.235 1.00 86.75 88 LEU A CA 1
ATOM 701 C C . LEU A 1 88 ? -19.643 -6.404 28.574 1.00 86.75 88 LEU A C 1
ATOM 703 O O . LEU A 1 88 ? -19.522 -7.595 28.867 1.00 86.75 88 LEU A O 1
ATOM 707 N N . ARG A 1 89 ? -20.492 -5.987 27.632 1.00 88.69 89 ARG A N 1
ATOM 708 C CA . ARG A 1 89 ? -21.339 -6.910 26.868 1.00 88.69 89 ARG A CA 1
ATOM 709 C C . ARG A 1 89 ? -20.541 -7.560 25.737 1.00 88.69 89 ARG A C 1
ATOM 711 O O . ARG A 1 89 ? -19.692 -6.933 25.107 1.00 88.69 89 ARG A O 1
ATOM 718 N N . MET A 1 90 ? -20.894 -8.796 25.383 1.00 86.62 90 MET A N 1
ATOM 719 C CA . MET A 1 90 ? -20.267 -9.512 24.258 1.00 86.62 90 MET A CA 1
ATOM 720 C C . MET A 1 90 ? -20.376 -8.772 22.916 1.00 86.62 90 MET A C 1
ATOM 722 O O . MET A 1 90 ? -19.470 -8.869 22.086 1.00 86.62 90 MET A O 1
ATOM 726 N N . ALA A 1 91 ? -21.450 -8.005 22.708 1.00 87.44 91 ALA A N 1
ATOM 727 C CA . ALA A 1 91 ? -21.609 -7.156 21.529 1.00 87.44 91 ALA A CA 1
ATOM 728 C C . ALA A 1 91 ? -20.541 -6.045 21.464 1.00 87.44 91 ALA A C 1
ATOM 730 O O . ALA A 1 91 ? -19.961 -5.818 20.405 1.00 87.44 91 ALA A O 1
ATOM 731 N N . GLU A 1 92 ? -20.215 -5.415 22.600 1.00 86.75 92 GLU A N 1
ATOM 732 C CA . GLU A 1 92 ? -19.192 -4.360 22.689 1.00 86.75 92 GLU A CA 1
ATOM 733 C C . GLU A 1 92 ? -17.791 -4.924 22.411 1.00 86.75 92 GLU A C 1
ATOM 735 O O . GLU A 1 92 ? -16.999 -4.320 21.692 1.00 86.75 92 GLU A O 1
ATOM 740 N N . LEU A 1 93 ? -17.505 -6.132 22.907 1.00 86.44 93 LEU A N 1
ATOM 741 C CA . LEU A 1 93 ? -16.249 -6.831 22.621 1.00 86.44 93 LEU A CA 1
ATOM 742 C C . LEU A 1 93 ? -16.146 -7.269 21.155 1.00 86.44 93 LEU A C 1
ATOM 744 O O . LEU A 1 93 ? -15.067 -7.219 20.567 1.00 86.44 93 LEU A O 1
ATOM 748 N N . SER A 1 94 ? -17.260 -7.681 20.549 1.00 85.56 94 SER A N 1
ATOM 749 C CA . SER A 1 94 ? -17.298 -8.089 19.140 1.00 85.56 94 SER A CA 1
ATOM 750 C C . SER A 1 94 ? -17.061 -6.909 18.196 1.00 85.56 94 SER A C 1
ATOM 752 O O . SER A 1 94 ? -16.388 -7.080 17.182 1.00 85.56 94 SER A O 1
ATOM 754 N N . ALA A 1 95 ? -17.515 -5.706 18.564 1.00 83.31 95 ALA A N 1
ATOM 755 C CA . ALA A 1 95 ? -17.294 -4.470 17.810 1.00 83.31 95 ALA A CA 1
ATOM 756 C C . ALA A 1 95 ? -15.820 -4.005 17.772 1.00 83.31 95 ALA A C 1
ATOM 758 O O . ALA A 1 95 ? -15.463 -3.141 16.971 1.00 83.31 95 ALA A O 1
ATOM 759 N N . LEU A 1 96 ? -14.942 -4.587 18.603 1.00 87.62 96 LEU A N 1
ATOM 760 C CA . LEU A 1 96 ? -13.492 -4.360 18.533 1.00 87.62 96 LEU A CA 1
ATOM 761 C C . LEU A 1 96 ? -12.827 -5.084 17.356 1.00 87.62 96 LEU A C 1
ATOM 763 O O . LEU A 1 96 ? -11.680 -4.775 17.023 1.00 87.62 96 LEU A O 1
ATOM 767 N N . LYS A 1 97 ? -13.495 -6.075 16.752 1.00 88.38 97 LYS A N 1
ATOM 768 C CA . LYS A 1 97 ? -12.979 -6.743 15.556 1.00 88.38 97 LYS A CA 1
ATOM 769 C C . LYS A 1 97 ? -13.043 -5.775 14.380 1.00 88.38 97 LYS A C 1
ATOM 771 O O . LYS A 1 97 ? -14.057 -5.124 14.152 1.00 88.38 97 LYS A O 1
ATOM 776 N N . MET A 1 98 ? -11.956 -5.709 13.623 1.00 88.75 98 MET A N 1
ATOM 777 C CA . MET A 1 98 ? -11.871 -4.901 12.414 1.00 88.75 98 MET A CA 1
ATOM 778 C C . MET A 1 98 ? -11.708 -5.805 11.203 1.00 88.75 98 MET A C 1
ATOM 780 O O . MET A 1 98 ? -10.855 -6.694 11.201 1.00 88.75 98 MET A O 1
ATOM 784 N N . ASN A 1 99 ? -12.503 -5.542 10.170 1.00 90.06 99 ASN A N 1
ATOM 785 C CA . ASN A 1 99 ? -12.286 -6.137 8.861 1.00 90.06 99 ASN A CA 1
ATOM 786 C C . ASN A 1 99 ? -11.029 -5.506 8.266 1.00 90.06 99 ASN A C 1
ATOM 788 O O . ASN A 1 99 ? -10.963 -4.282 8.112 1.00 90.06 99 ASN A O 1
ATOM 792 N N . ARG A 1 100 ? -10.030 -6.347 8.000 1.00 92.44 100 ARG A N 1
ATOM 793 C CA . ARG A 1 100 ? -8.790 -5.939 7.343 1.00 92.44 100 ARG A CA 1
ATOM 794 C C . ARG A 1 100 ? -8.960 -5.995 5.828 1.00 92.44 100 ARG A C 1
ATOM 796 O O . ARG A 1 100 ? -9.738 -6.810 5.330 1.00 92.44 100 ARG A O 1
ATOM 803 N N . ILE A 1 101 ? -8.217 -5.152 5.116 1.00 94.38 101 ILE A N 1
ATOM 804 C CA . ILE A 1 101 ? -8.123 -5.210 3.657 1.00 94.38 101 ILE A CA 1
ATOM 805 C C . ILE A 1 101 ? -7.745 -6.624 3.199 1.00 94.38 101 ILE A C 1
ATOM 807 O O . ILE A 1 101 ? -6.945 -7.317 3.829 1.00 94.38 101 ILE A O 1
ATOM 811 N N . SER A 1 102 ? -8.347 -7.047 2.093 1.00 90.81 102 SER A N 1
ATOM 812 C CA . SER A 1 102 ? -8.112 -8.339 1.451 1.00 90.81 102 SER A CA 1
ATOM 813 C C . SER A 1 102 ? -7.965 -8.153 -0.060 1.00 90.81 102 SER A C 1
ATOM 815 O O . SER A 1 102 ? -8.229 -7.071 -0.583 1.00 90.81 102 SER A O 1
ATOM 817 N N . GLY A 1 103 ? -7.510 -9.194 -0.763 1.00 91.94 103 GLY A N 1
ATOM 818 C CA . GLY A 1 103 ? -7.371 -9.162 -2.223 1.00 91.94 103 GLY A CA 1
ATOM 819 C C . GLY A 1 103 ? -6.181 -8.350 -2.740 1.00 91.94 103 GLY A C 1
ATOM 820 O O . GLY A 1 103 ? -6.167 -7.986 -3.913 1.00 91.94 103 GLY A O 1
ATOM 821 N N . LEU A 1 104 ? -5.185 -8.062 -1.893 1.00 93.25 104 LEU A N 1
ATOM 822 C CA . LEU A 1 104 ? -3.944 -7.438 -2.350 1.00 93.25 104 LEU A CA 1
ATOM 823 C C . LEU A 1 104 ? -3.247 -8.343 -3.384 1.00 93.25 104 LEU A C 1
ATOM 825 O O . LEU A 1 104 ? -3.247 -9.567 -3.212 1.00 93.25 104 LEU A O 1
ATOM 829 N N . PRO A 1 105 ? -2.645 -7.766 -4.441 1.00 93.19 105 PRO A N 1
ATOM 830 C CA . PRO A 1 105 ? -1.850 -8.516 -5.402 1.00 93.19 105 PRO A CA 1
ATOM 831 C C . PRO A 1 105 ? -0.768 -9.360 -4.725 1.00 93.19 105 PRO A C 1
ATOM 833 O O . PRO A 1 105 ? -0.086 -8.889 -3.818 1.00 93.19 105 PRO A O 1
ATOM 836 N N . ASP A 1 106 ? -0.571 -10.582 -5.221 1.00 92.75 106 ASP A N 1
ATOM 837 C CA . ASP A 1 106 ? 0.525 -11.436 -4.770 1.00 92.75 106 ASP A CA 1
ATOM 838 C C . ASP A 1 106 ? 1.863 -10.912 -5.316 1.00 92.75 106 ASP A C 1
ATOM 840 O O . ASP A 1 106 ? 2.091 -10.880 -6.542 1.00 92.75 106 ASP A O 1
ATOM 844 N N . LEU A 1 107 ? 2.702 -10.452 -4.385 1.00 92.81 107 LEU A N 1
ATOM 845 C CA . LEU A 1 107 ? 4.012 -9.850 -4.613 1.00 92.81 107 LEU A CA 1
ATOM 846 C C . LEU A 1 107 ? 5.110 -10.799 -4.145 1.00 92.81 107 LEU A C 1
ATOM 848 O O . LEU A 1 107 ? 5.027 -11.390 -3.069 1.00 92.81 107 LEU A O 1
ATOM 852 N N . LYS A 1 108 ? 6.196 -10.874 -4.913 1.00 90.31 108 LYS A N 1
ATOM 853 C CA . LYS A 1 108 ? 7.389 -11.648 -4.554 1.00 90.31 108 LYS A CA 1
ATOM 854 C C . LYS A 1 108 ? 8.262 -10.897 -3.552 1.00 90.31 108 LYS A C 1
ATOM 856 O O . LYS A 1 108 ? 9.354 -10.440 -3.881 1.00 90.31 108 LYS A O 1
ATOM 861 N N . ILE A 1 109 ? 7.756 -10.782 -2.330 1.00 86.88 109 ILE A N 1
ATOM 862 C CA . ILE A 1 109 ? 8.449 -10.198 -1.181 1.00 86.88 109 ILE A CA 1
ATOM 863 C C . ILE A 1 109 ? 9.311 -11.267 -0.496 1.00 86.88 109 ILE A C 1
ATOM 865 O O . ILE A 1 109 ? 8.864 -12.398 -0.315 1.00 86.88 109 ILE A O 1
ATOM 869 N N . GLY A 1 110 ? 10.525 -10.908 -0.075 1.00 83.31 110 GLY A N 1
ATOM 870 C CA . GLY A 1 110 ? 11.431 -11.801 0.652 1.00 83.31 110 GLY A CA 1
ATOM 871 C C . GLY A 1 110 ? 12.824 -11.805 0.036 1.00 83.31 110 GLY A C 1
ATOM 872 O O . GLY A 1 110 ? 13.399 -10.742 -0.172 1.00 83.31 110 GLY A O 1
ATOM 873 N N . ASP A 1 111 ? 13.364 -12.994 -0.244 1.00 85.81 111 ASP A N 1
ATOM 874 C CA . ASP A 1 111 ? 14.655 -13.132 -0.924 1.00 85.81 111 ASP A CA 1
ATOM 875 C C . ASP A 1 111 ? 14.606 -12.484 -2.316 1.00 85.81 111 ASP A C 1
ATOM 877 O O . ASP A 1 111 ? 13.857 -12.921 -3.185 1.00 85.81 111 ASP A O 1
ATOM 881 N N . GLU A 1 112 ? 15.412 -11.446 -2.533 1.00 88.75 112 GLU A N 1
ATOM 882 C CA . GLU A 1 112 ? 15.482 -10.698 -3.790 1.00 88.75 112 GLU A CA 1
ATOM 883 C C . GLU A 1 112 ? 16.351 -11.376 -4.866 1.00 88.75 112 GLU A C 1
ATOM 885 O O . GLU A 1 112 ? 16.498 -10.833 -5.965 1.00 88.75 112 GLU A O 1
ATOM 890 N N . SER A 1 113 ? 16.922 -12.559 -4.604 1.00 90.38 113 SER A N 1
ATOM 891 C CA . SER A 1 113 ? 17.763 -13.290 -5.566 1.00 90.38 113 SER A CA 1
ATOM 892 C C . SER A 1 113 ? 17.073 -13.507 -6.923 1.00 90.38 113 SER A C 1
ATOM 894 O O . SER A 1 113 ? 17.711 -13.416 -7.978 1.00 90.38 113 SER A O 1
ATOM 896 N N . TRP A 1 114 ? 15.746 -13.687 -6.925 1.00 92.44 114 TRP A N 1
ATOM 897 C CA . TRP A 1 114 ? 14.947 -13.869 -8.140 1.00 92.44 114 TRP A CA 1
ATOM 898 C C . TRP A 1 114 ? 15.015 -12.669 -9.096 1.00 92.44 114 TRP A C 1
ATOM 900 O O . TRP A 1 114 ? 14.898 -12.861 -10.307 1.00 92.44 114 TRP A O 1
ATOM 910 N N . ILE A 1 115 ? 15.239 -11.448 -8.590 1.00 93.56 115 ILE A N 1
ATOM 911 C CA . ILE A 1 115 ? 15.283 -10.208 -9.387 1.00 93.56 115 ILE A CA 1
ATOM 912 C C . ILE A 1 115 ? 16.391 -10.273 -10.451 1.00 93.56 115 ILE A C 1
ATOM 914 O O . ILE A 1 115 ? 16.279 -9.673 -11.524 1.00 93.56 115 ILE A O 1
ATOM 918 N N . GLN A 1 116 ? 17.457 -11.032 -10.188 1.00 91.50 116 GLN A N 1
ATOM 919 C CA . GLN A 1 116 ? 18.580 -11.168 -11.114 1.00 91.50 116 GLN A CA 1
ATOM 920 C C . GLN A 1 116 ? 18.266 -12.094 -12.296 1.00 91.50 116 GLN A C 1
ATOM 922 O O . GLN A 1 116 ? 18.739 -11.843 -13.403 1.00 91.50 116 GLN A O 1
ATOM 927 N N . GLY A 1 117 ? 17.435 -13.120 -12.094 1.00 89.88 117 GLY A N 1
ATOM 928 C CA . GLY A 1 117 ? 17.174 -14.173 -13.082 1.00 89.88 117 GLY A CA 1
ATOM 929 C C . GLY A 1 117 ? 15.971 -13.942 -14.001 1.00 89.88 117 GLY A C 1
ATOM 930 O O . GLY A 1 117 ? 15.660 -14.812 -14.811 1.00 89.88 117 GLY A O 1
ATOM 931 N N . VAL A 1 118 ? 15.261 -12.815 -13.876 1.00 93.88 118 VAL A N 1
ATOM 932 C CA . VAL A 1 118 ? 13.998 -12.583 -14.597 1.00 93.88 118 VAL A CA 1
ATOM 933 C C . VAL A 1 118 ? 14.115 -11.574 -15.746 1.00 93.88 118 VAL A C 1
ATOM 935 O O . VAL A 1 118 ? 14.899 -10.625 -15.679 1.00 93.88 118 VAL A O 1
ATOM 938 N N . PRO A 1 119 ? 13.296 -11.722 -16.805 1.00 95.25 119 PRO A N 1
ATOM 939 C CA . PRO A 1 119 ? 13.276 -10.778 -17.914 1.00 95.25 119 PRO A CA 1
ATOM 940 C C . PRO A 1 119 ? 12.599 -9.453 -17.538 1.00 95.25 119 PRO A C 1
ATOM 942 O O . PRO A 1 119 ? 11.737 -9.385 -16.659 1.00 95.25 119 PRO A O 1
ATOM 945 N N . LYS A 1 120 ? 12.903 -8.406 -18.312 1.00 93.44 120 LYS A N 1
ATOM 946 C CA . LYS A 1 120 ? 12.355 -7.044 -18.172 1.00 93.44 120 LYS A CA 1
ATOM 947 C C . LYS A 1 120 ? 10.833 -6.997 -17.984 1.00 93.44 120 LYS A C 1
ATOM 949 O O . LYS A 1 120 ? 10.342 -6.331 -17.078 1.00 93.44 120 LYS A O 1
ATOM 954 N N . GLY A 1 121 ? 10.085 -7.725 -18.815 1.00 94.38 121 GLY A N 1
ATOM 955 C CA . GLY A 1 121 ? 8.619 -7.746 -18.750 1.00 94.38 121 GLY A CA 1
ATOM 956 C C . GLY A 1 121 ? 8.073 -8.352 -17.452 1.00 94.38 121 GLY A C 1
ATOM 957 O O . GLY A 1 121 ? 6.973 -8.016 -17.020 1.00 94.38 121 GLY A O 1
ATOM 958 N N . TYR A 1 122 ? 8.839 -9.222 -16.790 1.00 96.06 122 TYR A N 1
ATOM 959 C CA . TYR A 1 122 ? 8.471 -9.729 -15.473 1.00 96.06 122 TYR A CA 1
ATOM 960 C C . TYR A 1 122 ? 8.611 -8.633 -14.410 1.00 96.06 122 TYR A C 1
ATOM 962 O O . TYR A 1 122 ? 7.664 -8.399 -13.666 1.00 96.06 122 TYR A O 1
ATOM 970 N N . LEU A 1 123 ? 9.737 -7.914 -14.392 1.00 96.62 123 LEU A N 1
ATOM 971 C CA . LEU A 1 123 ? 9.972 -6.801 -13.461 1.00 96.62 123 LEU A CA 1
ATOM 972 C C . LEU A 1 123 ? 8.938 -5.681 -13.636 1.00 96.62 123 LEU A C 1
ATOM 974 O O . LEU A 1 123 ? 8.407 -5.169 -12.659 1.00 96.62 123 LEU A O 1
ATOM 978 N N . GLN A 1 124 ? 8.574 -5.353 -14.880 1.00 96.00 124 GLN A N 1
ATOM 979 C CA . GLN A 1 124 ? 7.505 -4.389 -15.168 1.00 96.00 124 GLN A CA 1
ATOM 980 C C . GLN A 1 124 ? 6.165 -4.810 -14.550 1.00 96.00 124 GLN A C 1
ATOM 982 O O . GLN A 1 124 ? 5.499 -4.004 -13.903 1.00 96.00 124 GLN A O 1
ATOM 987 N N . ARG A 1 125 ? 5.774 -6.082 -14.705 1.00 96.56 125 ARG A N 1
ATOM 988 C CA . ARG A 1 125 ? 4.549 -6.601 -14.076 1.00 96.56 125 ARG A CA 1
ATOM 989 C C . ARG A 1 125 ? 4.624 -6.536 -12.556 1.00 96.56 125 ARG A C 1
ATOM 991 O O . ARG A 1 125 ? 3.633 -6.182 -11.928 1.00 96.56 125 ARG A O 1
ATOM 998 N N . GLU A 1 126 ? 5.779 -6.845 -11.980 1.00 97.12 126 GLU A N 1
ATOM 999 C CA . GLU A 1 126 ? 5.958 -6.801 -10.532 1.00 97.12 126 GLU A CA 1
ATOM 1000 C C . GLU A 1 126 ? 5.857 -5.371 -9.980 1.00 97.12 126 GLU A C 1
ATOM 1002 O O . GLU A 1 126 ? 5.118 -5.132 -9.026 1.00 97.12 126 GLU A O 1
ATOM 1007 N N . VAL A 1 127 ? 6.504 -4.397 -10.629 1.00 97.19 127 VAL A N 1
ATOM 1008 C CA . VAL A 1 127 ? 6.362 -2.970 -10.294 1.00 97.19 127 VAL A CA 1
ATOM 1009 C C . VAL A 1 127 ? 4.896 -2.540 -10.384 1.00 97.19 127 VAL A C 1
ATOM 1011 O O . VAL A 1 127 ? 4.386 -1.903 -9.465 1.00 97.19 127 VAL A O 1
ATOM 1014 N N . ALA A 1 128 ? 4.195 -2.908 -11.461 1.00 96.94 128 ALA A N 1
ATOM 1015 C CA . ALA A 1 128 ? 2.791 -2.544 -11.647 1.00 96.94 128 ALA A CA 1
ATOM 1016 C C . ALA A 1 128 ? 1.890 -3.117 -10.540 1.00 96.94 128 ALA A C 1
ATOM 1018 O O . ALA A 1 128 ? 1.060 -2.393 -9.990 1.00 96.94 128 ALA A O 1
ATOM 1019 N N . LYS A 1 129 ? 2.089 -4.386 -10.161 1.00 97.31 129 LYS A N 1
ATOM 1020 C CA . LYS A 1 129 ? 1.381 -4.999 -9.029 1.00 97.31 129 LYS A CA 1
ATOM 1021 C C . LYS A 1 129 ? 1.662 -4.268 -7.721 1.00 97.31 129 LYS A C 1
ATOM 1023 O O . LYS A 1 129 ? 0.728 -4.016 -6.970 1.00 97.31 129 LYS A O 1
ATOM 1028 N N . ALA A 1 130 ? 2.921 -3.928 -7.447 1.00 97.12 130 ALA A N 1
ATOM 1029 C CA . ALA A 1 130 ? 3.301 -3.264 -6.203 1.00 97.12 130 ALA A CA 1
ATOM 1030 C C . ALA A 1 130 ? 2.680 -1.864 -6.102 1.00 97.12 130 ALA A C 1
ATOM 1032 O O . ALA A 1 130 ? 2.195 -1.472 -5.042 1.00 97.12 130 ALA A O 1
ATOM 1033 N N . VAL A 1 131 ? 2.622 -1.134 -7.219 1.00 97.12 131 VAL A N 1
ATOM 1034 C CA . VAL A 1 131 ? 1.968 0.178 -7.291 1.00 97.12 131 VAL A CA 1
ATOM 1035 C C . VAL A 1 131 ? 0.452 0.064 -7.113 1.00 97.12 131 VAL A C 1
ATOM 1037 O O . VAL A 1 131 ? -0.121 0.853 -6.360 1.00 97.12 131 VAL A O 1
ATOM 1040 N N . LEU A 1 132 ? -0.190 -0.936 -7.724 1.00 96.44 132 LEU A N 1
ATOM 1041 C CA . LEU A 1 132 ? -1.612 -1.215 -7.510 1.00 96.44 132 LEU A CA 1
ATOM 1042 C C . LEU A 1 132 ? -1.897 -1.580 -6.046 1.00 96.44 132 LEU A C 1
ATOM 1044 O O . LEU A 1 132 ? -2.797 -1.015 -5.432 1.00 96.44 132 LEU A O 1
ATOM 1048 N N . ALA A 1 133 ? -1.098 -2.477 -5.467 1.00 96.38 133 ALA A N 1
ATOM 1049 C CA . ALA A 1 133 ? -1.223 -2.884 -4.073 1.00 96.38 133 ALA A CA 1
ATOM 1050 C C . ALA A 1 133 ? -1.092 -1.679 -3.132 1.00 96.38 133 ALA A C 1
ATOM 1052 O O . ALA A 1 133 ? -1.903 -1.505 -2.227 1.00 96.38 133 ALA A O 1
ATOM 1053 N N . ARG A 1 134 ? -0.119 -0.794 -3.385 1.00 95.69 134 ARG A N 1
ATOM 1054 C CA . ARG A 1 134 ? 0.044 0.453 -2.631 1.00 95.69 134 ARG A CA 1
ATOM 1055 C C . ARG A 1 134 ? -1.183 1.355 -2.740 1.00 95.69 134 ARG A C 1
ATOM 1057 O O . ARG A 1 134 ? -1.626 1.871 -1.722 1.00 95.69 134 ARG A O 1
ATOM 1064 N N . ARG A 1 135 ? -1.757 1.508 -3.936 1.00 95.38 135 ARG A N 1
ATOM 1065 C CA . ARG A 1 135 ? -2.980 2.296 -4.129 1.00 95.38 135 ARG A CA 1
ATOM 1066 C C . ARG A 1 135 ? -4.146 1.746 -3.303 1.00 95.38 135 ARG A C 1
ATOM 1068 O O . ARG A 1 135 ? -4.827 2.522 -2.645 1.00 95.38 135 ARG A O 1
ATOM 1075 N N . MET A 1 136 ? -4.331 0.427 -3.284 1.00 96.44 136 MET A N 1
ATOM 1076 C CA . MET A 1 136 ? -5.359 -0.214 -2.454 1.00 96.44 136 MET A CA 1
ATOM 1077 C C . MET A 1 136 ? -5.113 0.015 -0.952 1.00 96.44 136 MET A C 1
ATOM 1079 O O . MET A 1 136 ? -6.054 0.228 -0.193 1.00 96.44 136 MET A O 1
ATOM 1083 N N . LEU A 1 137 ? -3.849 0.005 -0.511 1.00 95.75 137 LEU A N 1
ATOM 1084 C CA . LEU A 1 137 ? -3.487 0.333 0.873 1.00 95.75 137 LEU A CA 1
ATOM 1085 C C . LEU A 1 137 ? -3.743 1.808 1.213 1.00 95.75 137 LEU A C 1
ATOM 1087 O O . LEU A 1 137 ? -4.150 2.099 2.334 1.00 95.75 137 LEU A O 1
ATOM 1091 N N . ASP A 1 138 ? -3.509 2.729 0.276 1.00 94.25 138 ASP A N 1
ATOM 1092 C CA . ASP A 1 138 ? -3.833 4.148 0.454 1.00 94.25 138 ASP A CA 1
ATOM 1093 C C . ASP A 1 138 ? -5.351 4.355 0.592 1.00 94.25 138 ASP A C 1
ATOM 1095 O O . ASP A 1 138 ? -5.785 5.060 1.497 1.00 94.25 138 ASP A O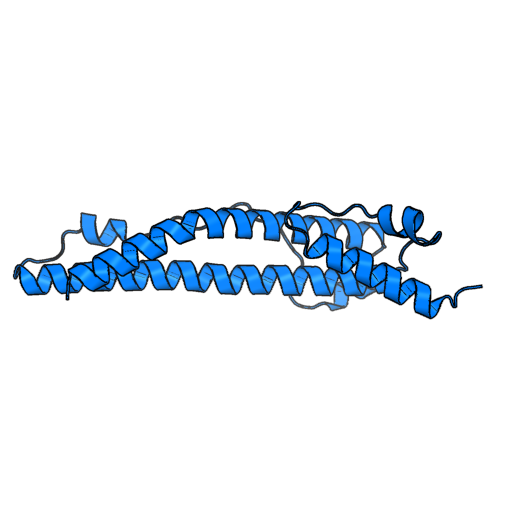 1
ATOM 1099 N N . GLU A 1 139 ? -6.164 3.686 -0.228 1.00 95.06 139 GLU A N 1
ATOM 1100 C CA . GLU A 1 139 ? -7.632 3.732 -0.118 1.00 95.06 139 GLU A CA 1
ATOM 1101 C C . GLU A 1 139 ? -8.123 3.170 1.221 1.00 95.06 139 GLU A C 1
ATOM 1103 O O . GLU A 1 139 ? -9.012 3.733 1.863 1.00 95.06 139 GLU A O 1
ATOM 1108 N N . GLU A 1 140 ? -7.503 2.088 1.690 1.00 96.81 140 GLU A N 1
ATOM 1109 C CA . GLU A 1 140 ? -7.804 1.535 3.004 1.00 96.81 140 GLU A CA 1
ATOM 1110 C C . GLU A 1 140 ? -7.375 2.473 4.135 1.00 96.81 140 GLU A C 1
ATOM 1112 O O . GLU A 1 140 ? -8.099 2.623 5.118 1.00 96.81 140 GLU A O 1
ATOM 1117 N N . ARG A 1 141 ? -6.229 3.149 4.007 1.00 95.25 141 ARG A N 1
ATOM 1118 C CA . ARG A 1 141 ? -5.823 4.183 4.965 1.00 95.25 141 ARG A CA 1
ATOM 1119 C C . ARG A 1 141 ? -6.874 5.288 5.020 1.00 95.25 141 ARG A C 1
ATOM 1121 O O . ARG A 1 141 ? -7.287 5.655 6.115 1.00 95.25 141 ARG A O 1
ATOM 1128 N N . ASP A 1 142 ? -7.327 5.779 3.873 1.00 95.19 142 ASP A N 1
ATOM 1129 C CA . ASP A 1 142 ? -8.321 6.852 3.799 1.00 95.19 142 ASP A CA 1
ATOM 1130 C C . ASP A 1 142 ? -9.660 6.422 4.437 1.00 95.19 142 ASP A C 1
ATOM 1132 O O . ASP A 1 142 ? -10.319 7.224 5.095 1.00 95.19 142 ASP A O 1
ATOM 1136 N N . ARG A 1 143 ? -10.015 5.130 4.358 1.00 95.56 143 ARG A N 1
ATOM 1137 C CA . ARG A 1 143 ? -11.151 4.542 5.093 1.00 95.56 143 ARG A CA 1
ATOM 1138 C C . ARG A 1 143 ? -10.935 4.497 6.610 1.00 95.56 143 ARG A C 1
ATOM 1140 O O . ARG A 1 143 ? -11.884 4.659 7.376 1.00 95.56 143 ARG A O 1
ATOM 1147 N N . LEU A 1 144 ? -9.714 4.210 7.058 1.00 95.38 144 LEU A N 1
ATOM 1148 C CA . LEU A 1 144 ? -9.375 4.041 8.473 1.00 95.38 144 LEU A CA 1
ATOM 1149 C C . LEU A 1 144 ? -9.132 5.358 9.216 1.00 95.38 144 LEU A C 1
ATOM 1151 O O . LEU A 1 144 ? -9.351 5.401 10.426 1.00 95.38 144 LEU A O 1
ATOM 1155 N N . LEU A 1 145 ? -8.691 6.415 8.530 1.00 94.00 145 LEU A N 1
ATOM 1156 C CA . LEU A 1 145 ? -8.370 7.702 9.156 1.00 94.00 145 LEU A CA 1
ATOM 1157 C C . LEU A 1 145 ? -9.552 8.286 9.957 1.00 94.00 145 LEU A C 1
ATOM 1159 O O . LEU A 1 145 ? -9.366 8.507 11.156 1.00 94.00 145 LEU A O 1
ATOM 1163 N N . PRO A 1 146 ? -10.778 8.408 9.404 1.00 94.94 146 PRO A N 1
ATOM 1164 C CA . PRO A 1 146 ? -11.931 8.873 10.180 1.00 94.94 146 PRO A CA 1
ATOM 1165 C C . PRO A 1 146 ? -12.232 7.976 11.388 1.00 94.94 146 PRO A C 1
ATOM 1167 O O . PRO A 1 146 ? -12.510 8.456 12.482 1.00 94.94 146 PRO A O 1
ATOM 1170 N N . MET A 1 147 ? -12.098 6.653 11.233 1.00 94.44 147 MET A N 1
ATOM 1171 C CA . MET A 1 147 ? -12.327 5.702 12.330 1.00 94.44 147 MET A CA 1
ATOM 1172 C C . MET A 1 147 ? -11.312 5.864 13.470 1.00 94.44 147 MET A C 1
ATOM 1174 O O . MET A 1 147 ? -11.628 5.565 14.624 1.00 94.44 147 MET A O 1
ATOM 1178 N N . SER A 1 148 ? -10.088 6.281 13.145 1.00 94.00 148 SER A N 1
ATOM 1179 C CA . SER A 1 148 ? -9.038 6.592 14.114 1.00 94.00 148 SER A CA 1
ATOM 1180 C C . SER A 1 148 ? -9.341 7.871 14.876 1.00 94.00 148 SER A C 1
ATOM 1182 O O . SER A 1 148 ? -9.208 7.888 16.098 1.00 94.00 148 SER A O 1
ATOM 1184 N N . GLU A 1 149 ? -9.798 8.912 14.185 1.00 93.50 149 GLU A N 1
ATOM 1185 C CA . GLU A 1 149 ? -10.212 10.174 14.804 1.00 93.50 149 GLU A CA 1
ATOM 1186 C C . GLU A 1 149 ? -11.407 9.969 15.746 1.00 93.50 149 GLU A C 1
ATOM 1188 O O . GLU A 1 149 ? -11.367 10.394 16.901 1.00 93.50 149 GLU A O 1
ATOM 1193 N N . GLU A 1 150 ? -12.425 9.224 15.305 1.00 92.25 150 GLU A N 1
ATOM 1194 C CA . GLU A 1 150 ? -13.572 8.839 16.137 1.00 92.25 150 GLU A CA 1
ATOM 1195 C C . GLU A 1 150 ? -13.143 8.053 17.382 1.00 92.25 150 GLU A C 1
ATOM 1197 O O . GLU A 1 150 ? -13.622 8.307 18.490 1.00 92.25 150 GLU A O 1
ATOM 1202 N N . ALA A 1 151 ? -12.232 7.089 17.217 1.00 91.62 151 ALA A N 1
ATOM 1203 C CA . ALA A 1 151 ? -11.738 6.282 18.324 1.00 91.62 151 ALA A CA 1
ATOM 1204 C C . ALA A 1 151 ? -10.939 7.121 19.333 1.00 91.62 151 ALA A C 1
ATOM 1206 O O . ALA A 1 151 ? -11.105 6.930 20.539 1.00 91.62 151 ALA A O 1
ATOM 1207 N N . ALA A 1 152 ? -10.126 8.067 18.857 1.00 92.19 152 ALA A N 1
ATOM 1208 C CA . ALA A 1 152 ? -9.380 8.992 19.703 1.00 92.19 152 ALA A CA 1
ATOM 1209 C C . ALA A 1 152 ? -10.319 9.918 20.493 1.00 92.19 152 ALA A C 1
ATOM 1211 O O . ALA A 1 152 ? -10.155 10.075 21.705 1.00 92.19 152 ALA A O 1
ATOM 1212 N N . ALA A 1 153 ? -11.339 10.480 19.838 1.00 92.38 153 ALA A N 1
ATOM 1213 C CA . ALA A 1 153 ? -12.335 11.330 20.488 1.00 92.38 153 ALA A CA 1
ATOM 1214 C C . ALA A 1 153 ? -13.132 10.563 21.558 1.00 92.38 153 ALA A C 1
ATOM 1216 O O . ALA A 1 153 ? -13.318 11.058 22.671 1.00 92.38 153 ALA A O 1
ATOM 1217 N N . ALA A 1 154 ? -13.550 9.328 21.259 1.00 88.38 154 ALA A N 1
ATOM 1218 C CA . ALA A 1 154 ? -14.259 8.473 22.208 1.00 88.38 154 ALA A CA 1
ATOM 1219 C C . ALA A 1 154 ? -13.392 8.091 23.419 1.00 88.38 154 ALA A C 1
ATOM 1221 O O . ALA A 1 154 ? -13.885 8.059 24.547 1.00 88.38 154 ALA A O 1
ATOM 1222 N N . GLU A 1 155 ? -12.100 7.818 23.209 1.00 90.06 155 GLU A N 1
ATOM 1223 C CA . GLU A 1 155 ? -11.172 7.572 24.311 1.00 90.06 155 GLU A CA 1
ATOM 1224 C C . GLU A 1 155 ? -11.067 8.804 25.216 1.00 90.06 155 GLU A C 1
ATOM 1226 O O . GLU A 1 155 ? -11.209 8.672 26.431 1.00 90.06 155 GLU A O 1
ATOM 1231 N N . GLN A 1 156 ? -10.872 9.994 24.644 1.00 88.19 156 GLN A N 1
ATOM 1232 C CA . GLN A 1 156 ? -10.742 11.237 25.407 1.00 88.19 156 GLN A CA 1
ATOM 1233 C C . GLN A 1 156 ? -12.007 11.576 26.198 1.00 88.19 156 GLN A C 1
ATOM 1235 O O . GLN A 1 156 ? -11.903 11.889 27.379 1.00 88.19 156 GLN A O 1
ATOM 1240 N N . ALA A 1 157 ? -13.188 11.448 25.589 1.00 85.44 157 ALA A N 1
ATOM 1241 C CA . ALA A 1 157 ? -14.468 11.715 26.248 1.00 85.44 157 ALA A CA 1
ATOM 1242 C C . ALA A 1 157 ? -14.794 10.734 27.391 1.00 85.44 157 ALA A C 1
ATOM 1244 O O . ALA A 1 157 ? -15.684 10.995 28.195 1.00 85.44 157 ALA A O 1
ATOM 1245 N N . SER A 1 158 ? -14.107 9.590 27.442 1.00 80.94 158 SER A N 1
ATOM 1246 C CA . SER A 1 158 ? -14.297 8.568 28.476 1.00 80.94 158 SER A CA 1
ATOM 1247 C C . SER A 1 158 ? -13.354 8.707 29.677 1.00 80.94 158 SER A C 1
ATOM 1249 O O . SER A 1 158 ? -13.467 7.911 30.607 1.00 80.94 158 SER A O 1
ATOM 1251 N N . ARG A 1 159 ? -12.397 9.642 29.635 1.00 76.25 159 ARG A N 1
ATOM 1252 C CA . ARG A 1 159 ? -11.471 9.924 30.745 1.00 76.25 159 ARG A CA 1
ATOM 1253 C C . ARG A 1 159 ? -12.148 10.771 31.812 1.00 76.25 159 ARG A C 1
ATOM 1255 O O . ARG A 1 159 ? -11.873 10.483 32.996 1.00 76.25 159 ARG A O 1
#

pLDDT: mean 91.81, std 4.75, range [65.88, 97.31]

Secondary structure (DSSP, 8-state):
---HHHHHHHHHHHHHHHHHSTTS---TTHHHHHHSSPPPHHHHHHHHHHHHHHHHHHHHHHHHHHHHHHHHHHHHHHHHHHHHTPPPPHHHHHTT--PPP--------S-GGGGGSS-HHHHHHHHHHHHHHHHHHHHHHHHHHHHHHHHHHHHHHT-